Protein AF-A0A351T7P9-F1 (afdb_monomer_lite)

Secondary structure (DSSP, 8-state):
--SSGGGSGGG-SS-TTSPPP------HHHHHHHHHHHT--HHHHHHHHHTT--TTTHHHHHS--HHHH---GGGSTTHHHHHTT-

pLDDT: mean 91.63, std 10.64, range [50.41, 98.19]

Foldseek 3Di:
DDDPQVQFVVSCCQDPVGDTHHDQDFPLVQLVLLCVLVVHDSVVSRVCRSVVHGSVCSVCVVDPDCVPPPDDQVPDPCSVVVVVVD

Radius of gyration: 20.7 Å; chains: 1; bounding box: 46×27×48 Å

Structure (mmCIF, N/CA/C/O backbone):
data_AF-A0A351T7P9-F1
#
_entry.id   AF-A0A351T7P9-F1
#
loop_
_atom_site.group_PDB
_atom_site.id
_atom_site.type_symbol
_atom_site.label_atom_id
_atom_site.label_alt_id
_atom_site.label_comp_id
_atom_site.label_asym_id
_atom_site.label_entity_id
_atom_site.label_seq_id
_atom_site.pdbx_PDB_ins_code
_atom_site.Cartn_x
_atom_site.Cartn_y
_atom_site.Cartn_z
_atom_site.occupancy
_atom_site.B_iso_or_equiv
_atom_site.auth_seq_id
_atom_site.auth_comp_id
_atom_site.auth_asym_id
_atom_site.auth_atom_id
_atom_site.pdbx_PDB_model_num
ATOM 1 N N . MET A 1 1 ? -13.096 12.259 32.401 1.00 50.41 1 MET A N 1
ATOM 2 C CA . MET A 1 1 ? -12.707 11.261 31.385 1.00 50.41 1 MET A CA 1
ATOM 3 C C . MET A 1 1 ? -13.888 11.110 30.438 1.00 50.41 1 MET A C 1
ATOM 5 O O . MET A 1 1 ? -14.861 10.467 30.799 1.00 50.41 1 MET A O 1
ATOM 9 N N . ARG A 1 2 ? -13.946 11.920 29.376 1.00 51.69 2 ARG A N 1
ATOM 10 C CA . ARG A 1 2 ? -15.177 12.171 28.603 1.00 51.69 2 ARG A CA 1
ATOM 11 C C . ARG A 1 2 ? -14.779 12.622 27.186 1.00 51.69 2 ARG A C 1
ATOM 13 O O . ARG A 1 2 ? -13.886 13.453 27.072 1.00 51.69 2 ARG A O 1
ATOM 20 N N . ALA A 1 3 ? -15.450 12.078 26.166 1.00 54.78 3 ALA A N 1
ATOM 21 C CA . ALA A 1 3 ? -15.386 12.368 24.717 1.00 54.78 3 ALA A CA 1
ATOM 22 C C . ALA A 1 3 ? -14.284 11.715 23.843 1.00 54.78 3 ALA A C 1
ATOM 24 O O . ALA A 1 3 ? -14.560 11.433 22.681 1.00 54.78 3 ALA A O 1
ATOM 25 N N . THR A 1 4 ? -13.074 11.423 24.332 1.00 52.16 4 THR A N 1
ATOM 26 C CA . THR A 1 4 ? -11.987 10.900 23.462 1.00 52.16 4 THR A CA 1
ATOM 27 C C . THR A 1 4 ? -12.013 9.385 23.226 1.00 52.16 4 THR A C 1
ATOM 29 O O . THR A 1 4 ? -11.511 8.923 22.201 1.00 52.16 4 THR A O 1
ATOM 32 N N . ASP A 1 5 ? -12.615 8.609 24.129 1.00 57.84 5 ASP A N 1
ATOM 33 C CA . ASP A 1 5 ? -12.681 7.142 24.001 1.00 57.84 5 ASP A CA 1
ATOM 34 C C . ASP A 1 5 ? -13.656 6.699 22.903 1.00 57.84 5 ASP A C 1
ATOM 36 O O . ASP A 1 5 ? -13.414 5.705 22.226 1.00 57.84 5 ASP A O 1
ATOM 40 N N . ASP A 1 6 ? -14.704 7.489 22.659 1.00 64.06 6 ASP A N 1
ATOM 41 C CA . ASP A 1 6 ? -15.791 7.174 21.719 1.00 64.06 6 ASP A CA 1
ATOM 42 C C . ASP A 1 6 ? -15.340 7.181 20.245 1.00 64.06 6 ASP A C 1
ATOM 44 O O . ASP A 1 6 ? -15.983 6.619 19.366 1.00 64.06 6 ASP A O 1
ATOM 48 N N . THR A 1 7 ? -14.191 7.804 19.966 1.00 82.69 7 THR A N 1
ATOM 49 C CA . THR A 1 7 ? -13.589 7.856 18.622 1.00 82.69 7 THR A CA 1
ATOM 50 C C . THR A 1 7 ? -12.415 6.892 18.452 1.00 82.69 7 THR A C 1
ATOM 52 O O . THR A 1 7 ? -11.825 6.835 17.373 1.00 82.69 7 THR A O 1
ATOM 55 N N . ALA A 1 8 ? -12.055 6.132 19.493 1.00 91.88 8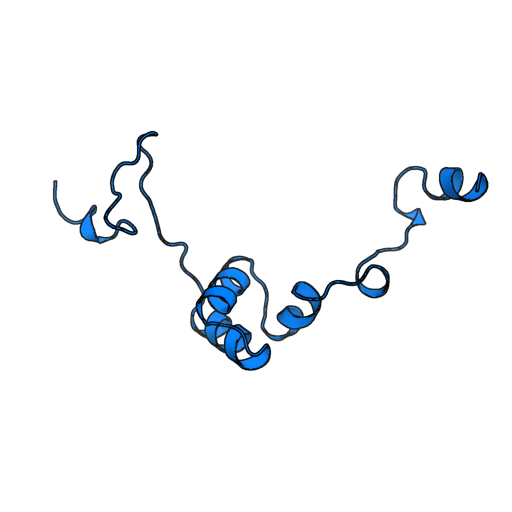 ALA A N 1
ATOM 56 C CA . ALA A 1 8 ? -11.020 5.115 19.379 1.00 91.88 8 ALA A CA 1
ATOM 57 C C . ALA A 1 8 ? -11.532 3.932 18.547 1.00 91.88 8 ALA A C 1
ATOM 59 O O . ALA A 1 8 ? -12.638 3.425 18.749 1.00 91.88 8 ALA A O 1
ATOM 60 N N . VAL A 1 9 ? -10.707 3.460 17.616 1.00 91.69 9 VAL A N 1
ATOM 61 C CA . VAL A 1 9 ? -11.054 2.307 16.784 1.00 91.69 9 VAL A CA 1
ATOM 62 C C . VAL A 1 9 ? -11.255 1.088 17.673 1.00 91.69 9 VAL A C 1
ATOM 64 O O . VAL A 1 9 ? -10.424 0.788 18.530 1.00 91.69 9 VAL A O 1
ATOM 67 N N . LEU A 1 10 ? -12.380 0.395 17.468 1.00 91.06 10 LEU A N 1
ATOM 68 C CA . LEU A 1 10 ? -12.785 -0.782 18.245 1.00 91.06 10 LEU A CA 1
ATOM 69 C C . LEU A 1 10 ? -12.888 -0.516 19.763 1.00 91.06 10 LEU A C 1
ATOM 71 O O . LEU A 1 10 ? -12.811 -1.449 20.556 1.00 91.06 10 LEU A O 1
ATOM 75 N N . GLY A 1 11 ? -13.041 0.750 20.173 1.00 93.44 11 GLY A N 1
ATOM 76 C CA . GLY A 1 11 ? -13.080 1.152 21.582 1.00 93.44 11 GLY A CA 1
ATOM 77 C C . GLY A 1 11 ? -11.730 1.060 22.304 1.00 93.44 11 GLY A C 1
ATOM 78 O O . GLY A 1 11 ? -11.679 1.174 23.527 1.00 93.44 11 GLY A O 1
ATOM 79 N N . VAL A 1 12 ? -10.620 0.859 21.583 1.00 94.44 12 VAL A N 1
ATOM 80 C CA . VAL A 1 12 ? -9.288 0.687 22.183 1.00 94.44 12 VAL A CA 1
ATOM 81 C C . VAL A 1 12 ? -8.633 2.051 22.417 1.00 94.44 12 VAL A C 1
ATOM 83 O O . VAL A 1 12 ? -7.761 2.502 21.668 1.00 94.44 12 VAL A O 1
ATOM 86 N N . ALA A 1 13 ? -9.063 2.725 23.483 1.00 94.88 13 ALA A N 1
ATOM 87 C CA . ALA A 1 13 ? -8.481 3.996 23.913 1.00 94.88 13 ALA A CA 1
ATOM 88 C C . ALA A 1 13 ? -7.058 3.845 24.487 1.00 94.88 13 ALA A C 1
ATOM 90 O O . ALA A 1 13 ? -6.2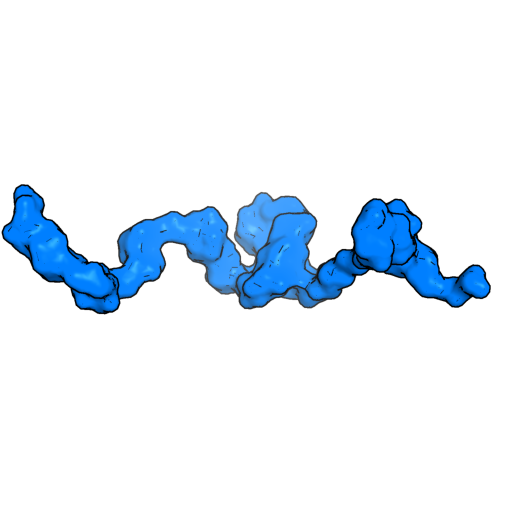36 4.747 24.333 1.00 94.88 13 ALA A O 1
ATOM 91 N N . GLN A 1 14 ? -6.748 2.695 25.100 1.00 95.00 14 GLN A N 1
ATOM 92 C CA . GLN A 1 14 ? -5.431 2.373 25.654 1.00 95.00 14 GLN A CA 1
ATOM 93 C C . GLN A 1 14 ? -5.098 0.890 25.419 1.00 95.00 14 GLN A C 1
ATOM 95 O O . GLN A 1 14 ? -5.712 0.000 26.002 1.00 95.00 14 GLN A O 1
ATOM 100 N N . SER A 1 15 ? -4.130 0.615 24.544 1.00 94.94 15 SER A N 1
ATOM 101 C CA . SER A 1 15 ? -3.621 -0.739 24.271 1.00 94.94 15 SER A CA 1
ATOM 102 C C . SER A 1 15 ? -2.587 -1.197 25.308 1.00 94.94 15 SER A C 1
ATOM 104 O O . SER A 1 15 ? -2.168 -0.427 26.172 1.00 94.94 15 SER A O 1
ATOM 106 N N . ALA A 1 16 ? -2.103 -2.439 25.182 1.00 96.31 16 ALA A N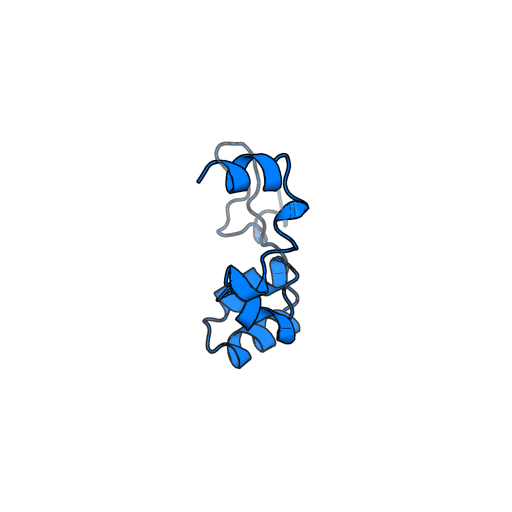 1
ATOM 107 C CA . ALA A 1 16 ? -1.060 -3.003 26.048 1.00 96.31 16 ALA A CA 1
ATOM 108 C C . ALA A 1 16 ? 0.243 -2.175 26.090 1.00 96.31 16 ALA A C 1
ATOM 110 O O . ALA A 1 16 ? 0.974 -2.233 27.073 1.00 96.31 16 ALA A O 1
ATOM 111 N N . LEU A 1 17 ? 0.521 -1.380 25.050 1.00 96.88 17 LEU A N 1
ATOM 112 C CA . LEU A 1 17 ? 1.672 -0.468 24.977 1.00 96.88 17 LEU A CA 1
ATOM 113 C C . LEU A 1 17 ? 1.296 0.994 25.282 1.00 96.88 17 LEU A C 1
ATOM 115 O O . LEU A 1 17 ? 1.990 1.921 24.865 1.00 96.88 17 LEU A O 1
ATOM 119 N N . ALA A 1 18 ? 0.161 1.216 25.949 1.00 94.94 18 ALA A N 1
ATOM 120 C CA . ALA A 1 18 ? -0.409 2.533 26.229 1.00 94.94 18 ALA 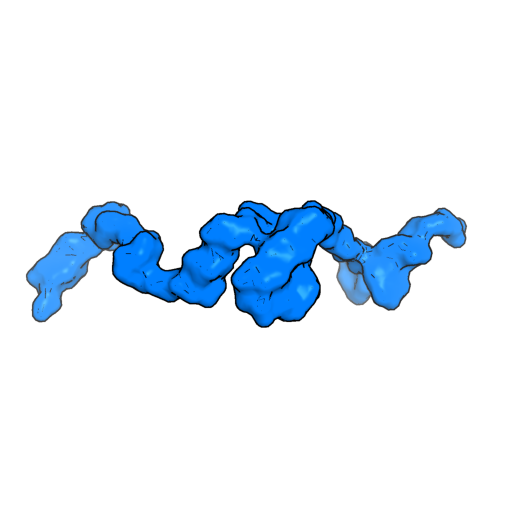A CA 1
ATOM 121 C C . ALA A 1 18 ? -0.661 3.402 24.976 1.00 94.94 18 ALA A C 1
ATOM 123 O O . ALA A 1 18 ? -0.740 4.623 25.071 1.00 94.94 18 ALA A O 1
ATOM 124 N N . GLN A 1 19 ? -0.804 2.779 23.799 1.00 94.56 19 GLN A N 1
ATOM 125 C CA . GLN A 1 19 ? -1.136 3.467 22.546 1.00 94.56 19 GLN A CA 1
ATOM 126 C C . GLN A 1 19 ? -2.643 3.424 22.287 1.00 94.56 19 GLN A C 1
ATOM 128 O O . GLN A 1 19 ? -3.268 2.384 22.512 1.00 94.56 19 GLN A O 1
ATOM 133 N N . ARG A 1 20 ? -3.207 4.509 21.757 1.00 93.75 20 ARG A N 1
ATOM 134 C CA . ARG A 1 20 ? -4.597 4.577 21.287 1.00 93.75 20 ARG A CA 1
ATOM 135 C C . ARG A 1 20 ? -4.707 4.050 19.860 1.00 93.75 20 ARG A C 1
ATOM 137 O O . ARG A 1 20 ? -3.825 4.298 19.043 1.00 93.75 20 ARG A O 1
ATOM 144 N N . TRP A 1 21 ? -5.782 3.331 19.550 1.00 94.06 21 TRP A N 1
ATOM 145 C CA . TRP A 1 21 ? -6.052 2.905 18.177 1.00 94.06 21 TRP A CA 1
ATOM 146 C C . TRP A 1 21 ? -6.854 3.977 17.445 1.00 94.06 21 TRP A C 1
ATOM 148 O O . TRP A 1 21 ? -7.951 4.347 17.864 1.00 94.06 21 TRP A O 1
ATOM 158 N N . GLU A 1 22 ? -6.310 4.462 16.334 1.00 91.75 22 GLU A N 1
ATOM 159 C CA . GLU A 1 22 ? -6.911 5.524 15.530 1.00 91.75 22 GLU A CA 1
ATOM 160 C C . GLU A 1 22 ? -7.127 5.056 14.093 1.00 91.75 22 GLU A C 1
ATOM 162 O O . GLU A 1 22 ? -6.302 4.343 13.514 1.00 91.75 22 GLU A O 1
ATOM 167 N N . ALA A 1 23 ? -8.247 5.470 13.500 1.00 85.31 23 ALA A N 1
ATOM 168 C CA . ALA A 1 23 ? -8.508 5.223 12.094 1.00 85.31 23 ALA A CA 1
ATOM 169 C C . ALA A 1 23 ? -7.683 6.212 11.275 1.00 85.31 23 ALA A C 1
ATOM 171 O O . ALA A 1 23 ? -7.763 7.425 11.476 1.00 85.31 23 ALA A O 1
ATOM 172 N N . ARG A 1 24 ? -6.921 5.707 10.306 1.00 83.56 24 ARG A N 1
ATOM 173 C CA . ARG A 1 24 ? -6.297 6.580 9.316 1.00 83.56 24 ARG A CA 1
ATOM 174 C C . ARG A 1 24 ? -7.389 7.111 8.391 1.00 83.56 24 ARG A C 1
ATOM 176 O O . ARG A 1 24 ? -8.015 6.330 7.676 1.00 83.56 24 ARG A O 1
ATOM 183 N N . GLY A 1 25 ? -7.608 8.425 8.414 1.00 81.81 25 GLY A N 1
ATOM 184 C CA . GLY A 1 25 ? -8.527 9.080 7.488 1.00 81.81 25 GLY A CA 1
ATOM 185 C C . GLY A 1 25 ? -8.106 8.825 6.042 1.00 81.81 25 GLY A C 1
ATOM 186 O O . GLY A 1 25 ? -6.932 8.991 5.718 1.00 81.81 25 GLY A O 1
ATOM 187 N N . SER A 1 26 ? -9.064 8.428 5.203 1.00 83.25 26 SER A N 1
ATOM 188 C CA . SER A 1 26 ? -8.879 8.260 3.760 1.00 83.25 26 SER A CA 1
ATOM 189 C C . SER A 1 26 ? -9.658 9.324 2.993 1.00 83.25 26 SER A C 1
ATOM 191 O O . SER A 1 26 ? -10.704 9.795 3.445 1.00 83.25 26 SER A O 1
ATOM 193 N N . ASP A 1 27 ? -9.156 9.709 1.818 1.00 94.75 27 ASP A N 1
ATOM 194 C CA . ASP A 1 27 ? -9.961 10.448 0.847 1.00 94.75 27 ASP A CA 1
ATOM 195 C C . ASP A 1 27 ? -11.030 9.491 0.309 1.00 94.75 27 ASP A C 1
ATOM 197 O O . ASP A 1 27 ? -10.780 8.682 -0.585 1.00 94.75 27 ASP A O 1
ATOM 201 N N . LEU A 1 28 ? -12.227 9.556 0.896 1.00 94.12 28 LEU A N 1
ATOM 202 C CA . LEU A 1 28 ? -13.310 8.623 0.597 1.00 94.12 28 LEU A CA 1
ATOM 203 C C . LEU A 1 28 ? -13.706 8.649 -0.886 1.00 94.12 28 LEU A C 1
ATOM 205 O O . LEU A 1 28 ? -14.035 7.607 -1.449 1.00 94.12 28 LEU A O 1
ATOM 209 N N . ARG A 1 29 ? -13.636 9.816 -1.543 1.00 96.12 29 ARG A N 1
ATOM 210 C CA . ARG A 1 29 ? -13.946 9.923 -2.977 1.00 96.12 29 ARG A CA 1
ATOM 211 C C . ARG A 1 29 ? -12.929 9.145 -3.801 1.00 96.12 29 ARG A C 1
ATOM 213 O O . ARG A 1 29 ? -13.315 8.384 -4.686 1.00 96.12 29 ARG A O 1
ATOM 220 N N . ARG A 1 30 ? -11.643 9.296 -3.476 1.00 96.94 30 ARG A N 1
ATOM 221 C CA . ARG A 1 30 ? -10.563 8.539 -4.118 1.00 96.94 30 ARG A CA 1
ATOM 222 C C . ARG A 1 30 ? -10.682 7.041 -3.842 1.00 96.94 30 ARG A C 1
ATOM 224 O O . ARG A 1 30 ? -10.559 6.250 -4.769 1.00 96.94 30 ARG A O 1
ATOM 231 N N . ALA A 1 31 ? -10.959 6.658 -2.598 1.00 97.38 31 ALA A N 1
ATOM 232 C CA . ALA A 1 31 ? -11.116 5.264 -2.193 1.00 97.38 31 ALA A CA 1
ATOM 233 C C . ALA A 1 31 ? -12.232 4.547 -2.970 1.00 97.38 31 ALA A C 1
ATOM 235 O O . ALA A 1 31 ? -12.004 3.457 -3.495 1.00 97.38 31 ALA A O 1
ATOM 236 N N . ILE A 1 32 ? -13.405 5.179 -3.091 1.00 97.75 32 ILE A N 1
ATOM 237 C CA . ILE A 1 32 ? -14.541 4.644 -3.857 1.00 97.75 32 ILE A CA 1
ATOM 238 C C . ILE A 1 32 ? -14.177 4.517 -5.339 1.00 97.75 32 ILE A C 1
ATOM 240 O O . ILE A 1 32 ? -14.434 3.478 -5.944 1.00 97.75 32 ILE A O 1
ATOM 244 N N . ALA A 1 33 ? -13.539 5.540 -5.915 1.00 98.06 33 ALA A N 1
ATOM 245 C CA . ALA A 1 33 ? -13.124 5.508 -7.314 1.00 98.06 33 ALA A CA 1
ATOM 246 C C . ALA A 1 33 ? -12.140 4.359 -7.603 1.00 98.06 33 ALA A C 1
ATOM 248 O O . ALA A 1 33 ? -12.286 3.676 -8.615 1.00 98.06 33 ALA A O 1
ATOM 249 N N . ILE A 1 34 ? -11.182 4.101 -6.703 1.00 98.19 34 ILE A N 1
ATOM 250 C CA . ILE A 1 34 ? -10.258 2.962 -6.817 1.00 98.19 34 ILE A CA 1
ATOM 251 C C . ILE A 1 34 ? -11.017 1.633 -6.731 1.00 98.19 34 ILE A C 1
ATOM 253 O O . ILE A 1 34 ? -10.833 0.770 -7.588 1.00 98.19 34 ILE A O 1
ATOM 257 N N . ALA A 1 35 ? -11.874 1.466 -5.717 1.00 98.06 35 ALA A N 1
ATOM 258 C CA . ALA A 1 35 ? -12.617 0.225 -5.502 1.00 98.06 35 ALA A CA 1
ATOM 259 C C . ALA A 1 35 ? -13.487 -0.136 -6.715 1.00 98.06 35 ALA A C 1
ATOM 261 O O . ALA A 1 35 ? -13.428 -1.261 -7.207 1.00 98.06 35 ALA A O 1
ATOM 262 N N . GLN A 1 36 ? -14.224 0.839 -7.252 1.00 97.62 36 GLN A N 1
ATOM 26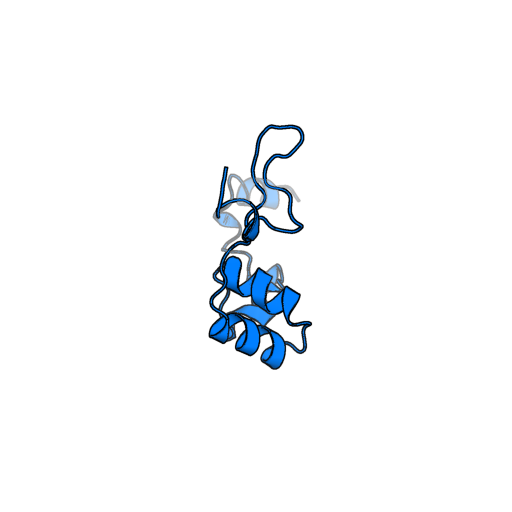3 C CA . GLN A 1 36 ? -15.076 0.649 -8.426 1.00 97.62 36 GLN A CA 1
ATOM 264 C C . GLN A 1 36 ? -14.270 0.339 -9.689 1.00 97.62 36 GLN A C 1
ATOM 266 O O . GLN A 1 36 ? -14.616 -0.588 -10.418 1.00 97.62 36 GLN A O 1
ATOM 271 N N . ARG A 1 37 ? -13.196 1.095 -9.947 1.00 96.75 37 ARG A N 1
ATOM 272 C CA . ARG A 1 37 ? -12.381 0.932 -11.157 1.00 96.75 37 ARG A CA 1
ATOM 273 C C . ARG A 1 37 ? -11.701 -0.435 -11.215 1.00 96.75 37 ARG A C 1
ATOM 275 O O . ARG A 1 37 ? -11.701 -1.056 -12.271 1.00 96.75 37 ARG A O 1
ATOM 282 N N . CYS A 1 38 ? -11.146 -0.889 -10.095 1.00 97.12 38 CYS A N 1
ATOM 283 C CA . CYS A 1 38 ? -10.378 -2.131 -10.023 1.00 97.12 38 CYS A CA 1
ATOM 284 C C . CYS A 1 38 ? -11.225 -3.347 -9.599 1.00 97.12 38 CYS A C 1
ATOM 286 O O . CYS A 1 38 ? -10.682 -4.437 -9.436 1.00 97.12 38 CYS A O 1
ATOM 288 N N . GLY A 1 39 ? -12.535 -3.180 -9.371 1.00 96.94 39 GLY A N 1
ATOM 289 C CA . GLY A 1 39 ? -13.421 -4.260 -8.919 1.00 96.94 39 GLY A CA 1
ATOM 290 C C . GLY A 1 39 ? -13.057 -4.823 -7.538 1.00 96.94 39 GLY A C 1
ATOM 291 O O . GLY A 1 39 ? -13.152 -6.028 -7.316 1.00 96.94 39 GLY A O 1
ATOM 292 N N . LEU A 1 40 ? -12.602 -3.967 -6.619 1.00 97.12 40 LEU A N 1
ATOM 293 C CA . LEU A 1 40 ? -12.106 -4.355 -5.296 1.00 97.12 40 LEU A CA 1
ATOM 294 C C . LEU A 1 40 ? -13.143 -4.092 -4.196 1.00 97.12 40 LEU A C 1
ATOM 296 O O . LEU A 1 40 ? -13.981 -3.202 -4.338 1.00 97.12 40 LEU A O 1
ATOM 300 N N . PRO A 1 41 ? -13.040 -4.774 -3.041 1.00 97.81 41 PRO A N 1
ATOM 301 C CA . PRO A 1 41 ? -13.777 -4.382 -1.844 1.00 97.81 41 PRO A CA 1
ATOM 302 C C . PRO A 1 41 ? -13.430 -2.953 -1.390 1.00 97.81 41 PRO A C 1
ATOM 304 O O . PRO A 1 41 ? -12.264 -2.552 -1.432 1.00 97.81 41 PRO A O 1
ATOM 307 N N . ASP A 1 42 ? -14.406 -2.220 -0.845 1.00 94.75 42 ASP A N 1
ATOM 308 C CA . ASP A 1 42 ? -14.248 -0.817 -0.411 1.00 94.75 42 ASP A CA 1
ATOM 309 C C . ASP A 1 42 ? -13.072 -0.596 0.546 1.00 94.75 42 ASP A C 1
ATOM 311 O O . ASP A 1 42 ? -12.355 0.404 0.457 1.00 94.75 42 ASP A O 1
ATOM 315 N N . ILE A 1 43 ? -12.837 -1.548 1.453 1.00 94.00 43 ILE A N 1
ATOM 316 C CA . ILE A 1 43 ? -11.726 -1.475 2.404 1.00 94.00 43 ILE A CA 1
ATOM 317 C C . ILE A 1 43 ? -10.366 -1.460 1.694 1.00 94.00 43 ILE A C 1
ATOM 319 O O . ILE A 1 43 ? -9.453 -0.759 2.126 1.00 94.00 43 ILE A O 1
ATOM 323 N N . VAL A 1 44 ? -10.233 -2.168 0.568 1.00 96.19 44 VAL A N 1
ATOM 324 C CA . VAL A 1 44 ? -9.004 -2.169 -0.234 1.00 96.19 44 VAL A CA 1
ATOM 325 C C . VAL A 1 44 ? -8.829 -0.813 -0.913 1.00 96.19 44 VAL A C 1
ATOM 327 O O . VAL A 1 44 ? -7.738 -0.248 -0.857 1.00 96.19 44 VAL A O 1
ATOM 330 N N . GLY A 1 45 ? -9.905 -0.234 -1.455 1.00 96.94 45 GLY A N 1
ATOM 331 C CA . GLY A 1 45 ? -9.893 1.130 -1.994 1.00 96.94 45 GLY A CA 1
ATOM 332 C C . GLY A 1 45 ? -9.438 2.169 -0.962 1.00 96.94 45 GLY A C 1
ATOM 333 O O . GLY A 1 45 ? -8.602 3.023 -1.263 1.00 96.94 45 GLY A O 1
ATOM 334 N N . GLN A 1 46 ? -9.902 2.059 0.288 1.00 95.69 46 GLN A N 1
ATOM 335 C CA . GLN A 1 46 ? -9.468 2.936 1.385 1.00 95.69 46 GLN A CA 1
ATOM 336 C C . GLN A 1 46 ? -7.989 2.751 1.734 1.00 95.69 46 GLN A C 1
ATOM 338 O O . GLN A 1 46 ? -7.273 3.738 1.919 1.00 95.69 46 GLN A O 1
ATOM 343 N N . VAL A 1 47 ? -7.504 1.506 1.790 1.00 95.62 47 VAL A N 1
ATOM 344 C CA . VAL A 1 47 ? -6.081 1.214 2.026 1.00 95.62 47 VAL A CA 1
ATOM 345 C C . VAL A 1 47 ? -5.210 1.815 0.921 1.00 95.62 47 VAL A C 1
ATOM 347 O O . VAL A 1 47 ? -4.198 2.446 1.226 1.00 95.62 47 VAL A O 1
ATOM 350 N N . LEU A 1 48 ? -5.606 1.675 -0.347 1.00 96.50 48 LEU A N 1
ATOM 351 C CA . LEU A 1 48 ? -4.872 2.239 -1.483 1.00 96.50 48 LEU A CA 1
ATOM 352 C C . LEU A 1 48 ? -4.898 3.772 -1.476 1.00 96.50 48 LEU A C 1
ATOM 354 O O . LEU A 1 48 ? -3.849 4.403 -1.613 1.00 96.50 48 LEU A O 1
ATOM 358 N N . SER A 1 49 ? -6.054 4.382 -1.199 1.00 96.81 49 SER A N 1
ATOM 359 C CA . SER A 1 49 ? -6.157 5.835 -1.037 1.00 96.81 49 SER A CA 1
ATOM 360 C C . SER A 1 49 ? -5.257 6.353 0.089 1.00 96.81 49 SER A C 1
ATOM 362 O O . SER A 1 49 ? -4.627 7.399 -0.064 1.00 96.81 49 SER A O 1
ATOM 364 N N . ASN A 1 50 ? -5.173 5.631 1.209 1.00 95.56 50 ASN A N 1
ATOM 365 C CA . ASN A 1 50 ? -4.312 5.973 2.345 1.00 95.56 5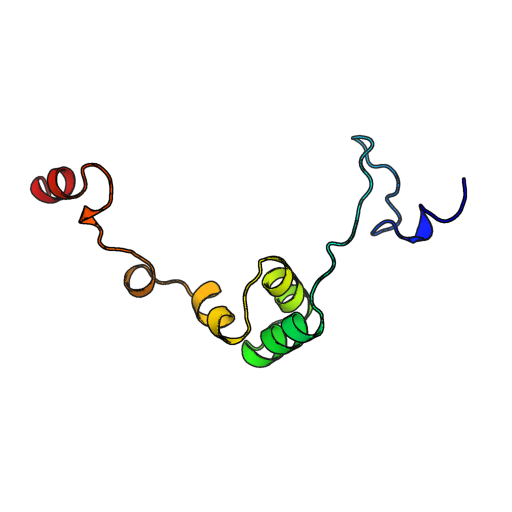0 ASN A CA 1
ATOM 366 C C . ASN A 1 50 ? -2.816 5.886 2.022 1.00 95.56 50 ASN A C 1
ATOM 368 O O . ASN A 1 50 ? -2.011 6.542 2.680 1.00 95.56 50 ASN A O 1
ATOM 372 N N . ARG A 1 51 ? -2.443 5.094 1.012 1.00 94.81 51 ARG A N 1
ATOM 373 C CA . ARG A 1 51 ? -1.076 5.013 0.477 1.00 94.81 51 ARG A CA 1
ATOM 374 C C . ARG A 1 51 ? -0.785 6.077 -0.585 1.00 94.81 51 ARG A C 1
ATOM 376 O O . ARG A 1 51 ? 0.315 6.100 -1.122 1.00 94.81 51 ARG A O 1
ATOM 383 N N . GLY A 1 52 ? -1.747 6.950 -0.887 1.00 95.56 52 GLY A N 1
ATOM 384 C CA . GLY A 1 52 ? -1.601 7.986 -1.910 1.00 95.56 52 GLY A CA 1
ATOM 385 C C . GLY A 1 52 ? -1.749 7.470 -3.342 1.00 95.56 52 GLY A C 1
ATOM 386 O O . GLY A 1 52 ? -1.461 8.210 -4.276 1.00 95.56 52 GLY A O 1
ATOM 387 N N . ILE A 1 53 ? -2.215 6.233 -3.526 1.00 97.19 53 ILE A N 1
ATOM 388 C CA . ILE A 1 53 ? -2.464 5.671 -4.853 1.00 97.19 53 ILE A CA 1
ATOM 389 C C . ILE A 1 53 ? -3.707 6.330 -5.442 1.00 97.19 53 ILE A C 1
ATOM 391 O O . ILE A 1 53 ? -4.709 6.506 -4.747 1.00 97.19 53 ILE A O 1
ATOM 395 N N . THR A 1 54 ? -3.632 6.723 -6.710 1.00 96.94 54 THR A N 1
ATOM 396 C CA . THR A 1 54 ? -4.758 7.301 -7.448 1.00 96.94 54 THR A CA 1
ATOM 397 C C . THR A 1 54 ? -5.514 6.209 -8.210 1.00 96.94 54 THR A C 1
ATOM 399 O O . THR A 1 54 ? -4.952 5.135 -8.438 1.00 96.94 54 THR A O 1
ATOM 402 N N . PRO A 1 55 ? -6.767 6.450 -8.636 1.00 97.19 55 PRO A N 1
ATOM 403 C CA . PRO A 1 55 ? -7.498 5.500 -9.475 1.00 97.19 55 PRO A CA 1
ATOM 404 C C . PRO A 1 55 ? -6.729 5.128 -10.748 1.00 97.19 55 PRO A C 1
ATOM 406 O O . PRO A 1 55 ? -6.754 3.978 -11.169 1.00 97.19 55 PRO A O 1
ATOM 409 N N . GLU A 1 56 ? -6.002 6.076 -11.339 1.00 97.00 56 GLU A N 1
ATOM 410 C CA . GLU A 1 56 ? -5.243 5.875 -12.576 1.00 97.00 56 GLU A CA 1
ATOM 411 C C . GLU A 1 56 ? -4.061 4.919 -12.377 1.00 97.00 56 GLU A C 1
ATOM 413 O O . GLU A 1 56 ? -3.798 4.088 -13.242 1.00 97.00 56 GLU A O 1
ATOM 418 N N . ASN A 1 57 ? -3.392 4.996 -11.224 1.00 96.50 57 ASN A N 1
ATOM 419 C CA . ASN A 1 57 ? -2.202 4.196 -10.925 1.00 96.50 57 ASN A CA 1
ATOM 420 C C . ASN A 1 57 ? -2.520 2.902 -10.154 1.00 96.50 57 ASN A C 1
ATOM 422 O O . ASN A 1 57 ? -1.614 2.114 -9.883 1.00 96.50 57 ASN A O 1
ATOM 426 N N . ALA A 1 58 ? -3.782 2.679 -9.774 1.00 97.25 58 ALA A N 1
ATOM 427 C CA . ALA A 1 58 ? -4.179 1.558 -8.926 1.00 97.25 58 ALA A CA 1
ATOM 428 C C . ALA A 1 58 ? -3.889 0.191 -9.563 1.00 97.25 58 ALA A C 1
ATOM 430 O O . ALA A 1 58 ? -3.349 -0.680 -8.884 1.00 97.25 58 ALA A O 1
ATOM 431 N N . ASP A 1 59 ? -4.172 0.015 -10.857 1.00 95.75 59 ASP A N 1
ATOM 432 C CA . ASP A 1 59 ? -3.934 -1.263 -11.544 1.00 95.75 59 ASP A CA 1
ATOM 433 C C . ASP A 1 59 ? -2.446 -1.617 -11.617 1.00 95.75 59 ASP A C 1
ATOM 435 O O . ASP A 1 59 ? -2.078 -2.755 -11.324 1.00 95.75 59 ASP A O 1
ATOM 439 N N . ALA A 1 60 ? -1.595 -0.639 -11.951 1.00 95.25 60 ALA A N 1
ATOM 440 C CA . ALA A 1 60 ? -0.142 -0.816 -11.993 1.00 95.25 60 ALA A CA 1
ATOM 441 C C . ALA A 1 60 ? 0.421 -1.131 -10.600 1.00 95.25 60 ALA A C 1
ATOM 443 O O . ALA A 1 60 ? 1.253 -2.016 -10.446 1.00 95.25 60 ALA A O 1
ATOM 444 N N . TYR A 1 61 ? -0.094 -0.465 -9.564 1.00 96.06 61 TYR A N 1
ATOM 445 C CA . TYR A 1 61 ? 0.297 -0.733 -8.183 1.00 96.06 61 TYR A CA 1
ATOM 446 C C . TYR A 1 61 ? -0.097 -2.142 -7.707 1.00 96.06 61 TYR A C 1
ATOM 448 O O . TYR A 1 61 ? 0.626 -2.757 -6.925 1.00 96.06 61 TYR A O 1
ATOM 456 N N . LEU A 1 62 ? -1.257 -2.646 -8.137 1.00 95.88 62 LEU A N 1
ATOM 457 C CA . LEU A 1 62 ? -1.758 -3.971 -7.756 1.00 95.88 62 LEU A CA 1
ATOM 458 C C . LEU A 1 62 ? -1.093 -5.104 -8.536 1.00 95.88 62 LEU A C 1
ATOM 460 O O . LEU A 1 62 ? -0.948 -6.201 -8.001 1.00 95.88 62 LEU A O 1
ATOM 464 N N . ASN A 1 63 ? -0.691 -4.834 -9.777 1.00 95.44 63 ASN A N 1
ATOM 465 C CA . ASN A 1 63 ? -0.087 -5.807 -10.679 1.00 95.44 63 ASN A CA 1
ATOM 466 C C . ASN A 1 63 ? 1.272 -5.301 -11.190 1.00 95.44 63 ASN A C 1
ATOM 468 O O . ASN A 1 63 ? 1.434 -5.113 -12.400 1.00 95.44 63 ASN A O 1
ATOM 472 N N . PRO A 1 64 ? 2.245 -5.062 -10.291 1.00 95.88 64 PRO A N 1
ATOM 473 C CA . PRO A 1 64 ? 3.557 -4.590 -10.697 1.00 95.88 64 PRO A CA 1
ATOM 474 C C . PRO A 1 64 ? 4.265 -5.663 -11.523 1.00 95.88 64 PRO A C 1
ATOM 476 O O . PRO A 1 64 ? 4.136 -6.865 -11.265 1.00 95.88 64 PRO A O 1
ATOM 479 N N . THR A 1 65 ? 5.052 -5.236 -12.504 1.00 95.06 65 THR A N 1
ATOM 480 C CA . THR A 1 65 ? 5.877 -6.151 -13.300 1.00 95.06 65 THR A CA 1
ATOM 481 C C . THR A 1 65 ? 7.300 -5.642 -13.343 1.00 95.06 65 THR A C 1
ATOM 483 O O . THR A 1 65 ? 7.538 -4.447 -13.483 1.00 95.06 65 THR A O 1
ATOM 486 N N . ILE A 1 66 ? 8.263 -6.565 -13.292 1.00 91.19 66 ILE A N 1
ATOM 487 C CA . ILE A 1 66 ? 9.682 -6.207 -13.401 1.00 91.19 66 ILE A CA 1
ATOM 488 C C . ILE A 1 66 ? 9.919 -5.411 -14.688 1.00 91.19 66 ILE A C 1
ATOM 490 O O . ILE A 1 66 ? 10.611 -4.409 -14.666 1.00 91.19 66 ILE A O 1
ATOM 494 N N . GLN A 1 67 ? 9.301 -5.801 -15.803 1.00 90.19 67 GLN A N 1
ATOM 495 C CA . GLN A 1 67 ? 9.494 -5.098 -17.069 1.00 90.19 67 GLN A CA 1
ATOM 496 C C . GLN A 1 67 ? 9.001 -3.640 -17.046 1.00 90.19 67 GLN A C 1
ATOM 498 O O . GLN A 1 67 ? 9.623 -2.798 -17.686 1.00 90.19 67 GLN A O 1
ATOM 503 N N . ALA A 1 68 ? 7.891 -3.347 -16.363 1.00 91.44 68 ALA A N 1
ATOM 504 C CA . ALA A 1 68 ? 7.305 -2.005 -16.345 1.00 91.44 68 ALA A CA 1
ATOM 505 C C . ALA A 1 68 ? 7.904 -1.099 -15.260 1.00 91.44 68 ALA A C 1
ATOM 507 O O . ALA A 1 68 ? 8.011 0.107 -15.470 1.00 91.44 68 ALA A O 1
ATOM 508 N N . ASP A 1 69 ? 8.288 -1.678 -14.119 1.00 92.69 69 ASP A N 1
ATOM 509 C CA . ASP A 1 69 ? 8.645 -0.915 -12.919 1.00 92.69 69 ASP A CA 1
ATOM 510 C C . ASP A 1 69 ? 10.153 -0.865 -12.655 1.00 92.69 69 ASP A C 1
ATOM 512 O O . ASP A 1 69 ? 10.614 -0.026 -11.876 1.00 92.69 69 ASP A O 1
ATOM 516 N N . LEU A 1 70 ? 10.938 -1.765 -13.262 1.00 91.44 70 LEU A N 1
ATOM 517 C CA . LEU A 1 70 ? 12.384 -1.774 -13.078 1.00 91.44 70 LEU A CA 1
ATOM 518 C C . LEU A 1 70 ? 12.994 -0.581 -13.833 1.00 91.44 70 LEU A C 1
ATOM 520 O O . LEU A 1 70 ? 12.857 -0.502 -15.056 1.00 91.44 70 LEU A O 1
ATOM 524 N N . PRO A 1 71 ? 13.686 0.343 -13.140 1.00 90.25 71 PRO A N 1
ATOM 525 C CA . PRO A 1 71 ? 14.481 1.362 -13.813 1.00 90.25 71 PRO A CA 1
ATOM 526 C C . PRO A 1 71 ? 15.659 0.705 -14.546 1.00 90.25 71 PRO A C 1
ATOM 528 O O . PRO A 1 71 ? 15.884 -0.497 -14.408 1.00 90.25 71 PRO A O 1
ATOM 531 N N . ASP A 1 72 ? 16.436 1.489 -15.298 1.00 92.19 72 ASP A N 1
ATOM 532 C CA . ASP A 1 72 ? 17.667 0.995 -15.927 1.00 92.19 72 ASP A CA 1
ATOM 533 C C . ASP A 1 72 ? 18.511 0.189 -14.909 1.00 92.19 72 ASP A C 1
ATOM 535 O O . ASP A 1 72 ? 18.962 0.764 -13.909 1.00 92.19 72 ASP A O 1
ATOM 539 N N . PRO A 1 73 ? 18.704 -1.133 -15.113 1.00 91.88 73 PRO A N 1
ATOM 540 C CA . PRO A 1 73 ? 19.387 -1.988 -14.151 1.00 91.88 73 PRO A CA 1
ATOM 541 C C . PRO A 1 73 ? 20.819 -1.537 -13.868 1.00 91.88 73 PRO A C 1
ATOM 543 O O . PRO A 1 73 ? 21.301 -1.738 -12.754 1.00 91.88 73 PRO A O 1
ATOM 546 N N . SER A 1 74 ? 21.483 -0.889 -14.830 1.00 94.56 74 SER A N 1
ATOM 547 C CA . SER A 1 74 ? 22.844 -0.366 -14.664 1.00 94.56 74 SER A CA 1
ATOM 548 C C . SER A 1 74 ? 22.928 0.765 -13.629 1.00 94.56 74 SER A C 1
ATOM 550 O O . SER A 1 74 ? 24.017 1.100 -13.166 1.00 94.56 74 SER A O 1
ATOM 552 N N . LEU A 1 75 ? 21.790 1.321 -13.190 1.00 94.38 75 LEU A N 1
ATOM 553 C CA . LEU A 1 75 ? 21.729 2.252 -12.058 1.00 94.38 75 LEU A CA 1
ATOM 554 C C . LEU A 1 75 ? 21.926 1.561 -10.701 1.00 94.38 75 LEU A C 1
ATOM 556 O O . LEU A 1 75 ? 22.201 2.235 -9.705 1.00 94.38 75 LEU A O 1
ATOM 560 N N . PHE A 1 76 ? 21.782 0.236 -10.626 1.00 93.75 76 PHE A N 1
ATOM 561 C CA . PHE A 1 76 ? 22.048 -0.504 -9.400 1.00 93.75 76 PHE A CA 1
ATOM 562 C C . PHE A 1 76 ? 23.549 -0.713 -9.195 1.00 93.75 76 PHE A C 1
ATOM 564 O O . PHE A 1 76 ? 24.306 -0.988 -10.126 1.00 93.75 76 PHE A O 1
ATOM 571 N N . ALA A 1 77 ? 23.978 -0.607 -7.937 1.00 96.69 77 ALA A N 1
ATOM 572 C CA . ALA A 1 77 ? 25.380 -0.742 -7.566 1.00 96.69 77 ALA A CA 1
ATOM 573 C C . ALA A 1 77 ? 25.975 -2.065 -8.082 1.00 96.69 77 ALA A C 1
ATOM 575 O O . ALA A 1 77 ? 25.440 -3.139 -7.811 1.00 96.69 77 ALA A O 1
ATOM 576 N N . ASP A 1 78 ? 27.090 -1.961 -8.813 1.00 95.56 78 ASP A N 1
ATOM 577 C CA . ASP A 1 78 ? 27.838 -3.079 -9.402 1.00 95.56 78 ASP A CA 1
ATOM 578 C C . ASP A 1 78 ? 27.051 -3.979 -10.383 1.00 95.56 78 ASP A C 1
ATOM 580 O O . ASP A 1 78 ? 27.535 -5.063 -10.722 1.00 95.56 78 ASP A O 1
ATOM 584 N N . MET A 1 79 ? 25.891 -3.546 -10.898 1.00 96.19 79 MET A N 1
ATOM 585 C CA . MET A 1 79 ? 25.049 -4.395 -11.753 1.00 96.19 79 MET A CA 1
ATOM 586 C C . MET A 1 79 ? 25.778 -4.879 -13.013 1.00 96.19 79 MET A C 1
ATOM 588 O O . MET A 1 79 ? 25.788 -6.076 -13.295 1.00 96.19 79 MET A O 1
ATOM 592 N N . ASP A 1 80 ? 26.484 -3.987 -13.712 1.00 96.38 80 ASP A N 1
ATOM 593 C CA . ASP A 1 80 ? 27.232 -4.350 -14.924 1.00 96.38 80 ASP A CA 1
ATOM 594 C C . ASP A 1 80 ? 28.360 -5.351 -14.629 1.00 96.38 80 ASP A C 1
ATOM 596 O O . ASP A 1 80 ? 28.605 -6.290 -15.389 1.00 96.38 80 ASP A O 1
ATOM 600 N N . ARG A 1 81 ? 29.041 -5.192 -13.485 1.00 96.56 81 ARG A N 1
ATOM 601 C CA . ARG A 1 81 ? 30.121 -6.096 -13.056 1.00 96.56 81 ARG A CA 1
ATOM 602 C C . ARG A 1 81 ? 29.591 -7.478 -12.696 1.00 96.56 81 ARG A C 1
ATOM 604 O O . ARG A 1 81 ? 30.290 -8.463 -12.929 1.00 96.56 81 ARG A O 1
ATOM 611 N N . ALA A 1 82 ? 28.405 -7.543 -12.093 1.00 95.19 82 ALA A N 1
ATOM 612 C CA . ALA A 1 82 ? 27.734 -8.797 -11.787 1.00 95.19 82 ALA A CA 1
ATOM 613 C C . ALA A 1 82 ? 27.283 -9.502 -13.075 1.00 95.19 82 ALA A C 1
ATOM 615 O O . ALA A 1 82 ? 27.592 -10.678 -13.256 1.00 95.19 82 ALA A O 1
ATOM 616 N N . ALA A 1 83 ? 26.638 -8.771 -13.990 1.00 95.62 83 ALA A N 1
ATOM 617 C CA . ALA A 1 83 ? 26.144 -9.303 -15.258 1.00 95.62 83 ALA A CA 1
ATOM 618 C C . ALA A 1 83 ? 27.268 -9.839 -16.162 1.00 95.62 83 ALA A C 1
ATOM 620 O O . ALA A 1 83 ? 27.103 -10.883 -16.780 1.00 95.62 83 ALA A O 1
ATOM 621 N N . ALA A 1 84 ? 28.437 -9.190 -16.188 1.00 97.00 84 ALA A N 1
ATOM 622 C CA . ALA A 1 84 ? 29.583 -9.607 -17.006 1.00 97.00 84 ALA A CA 1
ATOM 623 C C . ALA A 1 84 ? 30.226 -10.952 -16.600 1.00 97.00 84 ALA A C 1
ATOM 625 O O . ALA A 1 84 ? 31.171 -11.397 -17.253 1.00 97.00 84 ALA A O 1
ATOM 626 N N . ARG A 1 85 ? 29.788 -11.568 -15.494 1.00 94.94 85 ARG A N 1
ATOM 627 C CA . ARG A 1 85 ? 30.340 -12.827 -14.959 1.00 94.94 85 ARG A CA 1
ATOM 628 C C . ARG A 1 85 ? 29.367 -14.010 -15.038 1.00 94.94 85 ARG A C 1
ATOM 630 O O . ARG A 1 85 ? 29.710 -15.077 -14.529 1.00 94.94 85 ARG A O 1
ATOM 637 N N . LEU A 1 86 ? 28.181 -13.805 -15.609 1.00 86.56 86 LEU A N 1
ATOM 638 C CA . LEU A 1 86 ? 27.183 -14.837 -15.910 1.00 86.56 86 LEU A CA 1
ATOM 639 C C . LEU A 1 86 ? 27.364 -15.341 -17.345 1.00 86.56 86 LEU A C 1
ATOM 641 O O . LEU A 1 86 ? 27.117 -16.547 -17.556 1.00 86.56 86 LEU A O 1
#

Sequence (86 aa):
MRATDDTAVLGVAQSALAQRWEARGSDLRRAIAIAQRCGLPDIVGQVLSNRGITPENADAYLNPTIQADLPDPSLFADMDRAAARL